Protein AF-A0A2C6KPN8-F1 (afdb_monomer_lite)

Structure (mmCIF, N/CA/C/O backbone):
data_AF-A0A2C6KPN8-F1
#
_entry.id   AF-A0A2C6KPN8-F1
#
loop_
_atom_site.group_PDB
_atom_site.id
_atom_site.type_symbol
_atom_site.label_atom_id
_atom_site.label_alt_id
_atom_site.label_comp_id
_atom_site.label_asym_id
_atom_site.label_entity_id
_atom_site.label_seq_id
_atom_site.pdbx_PDB_ins_code
_atom_site.Cartn_x
_atom_site.Cartn_y
_atom_site.Cartn_z
_atom_site.occupancy
_atom_site.B_iso_or_equiv
_atom_site.auth_seq_id
_atom_site.auth_comp_id
_atom_site.auth_asym_id
_atom_site.auth_atom_id
_atom_site.pdbx_PDB_model_num
ATOM 1 N N . SER A 1 1 ? -7.651 -32.708 14.804 1.00 38.06 1 SER A N 1
ATOM 2 C CA . SER A 1 1 ? -8.431 -32.319 15.991 1.00 38.06 1 SER A CA 1
ATOM 3 C C . SER A 1 1 ? -7.497 -32.057 17.154 1.00 38.06 1 SER A C 1
ATOM 5 O O . SER A 1 1 ? -7.002 -33.008 17.738 1.00 38.06 1 SER A O 1
ATOM 7 N N . PHE A 1 2 ? -7.203 -30.789 17.448 1.00 37.53 2 PHE A N 1
ATOM 8 C CA . PHE A 1 2 ? -6.563 -30.404 18.707 1.00 37.53 2 PHE A CA 1
ATOM 9 C C . PHE A 1 2 ? -7.672 -30.001 19.675 1.00 37.53 2 PHE A C 1
ATOM 11 O O . PHE A 1 2 ? -8.189 -28.888 19.620 1.00 37.53 2 PHE A O 1
ATOM 18 N N . SER A 1 3 ? -8.075 -30.953 20.511 1.00 42.31 3 SER A N 1
ATOM 19 C CA . SER A 1 3 ? -8.901 -30.690 21.681 1.00 42.31 3 SER A CA 1
ATOM 20 C C . SER A 1 3 ? -8.020 -30.061 22.758 1.00 42.31 3 SER A C 1
ATOM 22 O O . SER A 1 3 ? -7.273 -30.771 23.424 1.00 42.31 3 SER A O 1
ATOM 24 N N . LEU A 1 4 ? -8.122 -28.745 22.951 1.00 46.94 4 LEU A N 1
ATOM 25 C CA . LEU A 1 4 ? -7.951 -28.167 24.284 1.00 46.94 4 LEU A CA 1
ATOM 26 C C . LEU A 1 4 ? -9.345 -28.063 24.896 1.00 46.94 4 LEU A C 1
ATOM 28 O O . LEU A 1 4 ? -10.112 -27.142 24.619 1.00 46.94 4 LEU A O 1
ATOM 32 N N . SER A 1 5 ? -9.687 -29.084 25.674 1.00 47.78 5 SER A N 1
ATOM 33 C CA . SER A 1 5 ? -10.876 -29.103 26.505 1.00 47.78 5 SER A CA 1
ATOM 34 C C . SER A 1 5 ? -10.798 -27.989 27.548 1.00 47.78 5 SER A C 1
ATOM 36 O O . SER A 1 5 ? -9.877 -27.956 28.359 1.00 47.78 5 SER A O 1
ATOM 38 N N . VAL A 1 6 ? -11.790 -27.102 27.504 1.00 62.19 6 VAL A N 1
ATOM 39 C CA . VAL A 1 6 ? -12.671 -26.781 28.636 1.00 62.19 6 VAL A CA 1
ATOM 40 C C . VAL A 1 6 ? -11.972 -26.763 30.001 1.00 62.19 6 VAL A C 1
ATOM 42 O O . VAL A 1 6 ? -11.907 -27.791 30.661 1.00 62.19 6 VAL A O 1
ATOM 45 N N . CYS A 1 7 ? -11.523 -25.583 30.439 1.00 43.50 7 CYS A N 1
ATOM 46 C CA . CYS A 1 7 ? -11.520 -25.196 31.852 1.00 43.50 7 CYS A CA 1
ATOM 47 C C . CYS A 1 7 ? -11.441 -23.663 32.006 1.00 43.50 7 CYS A C 1
ATOM 49 O O . CYS A 1 7 ? -10.519 -23.027 31.504 1.00 43.50 7 CYS A O 1
ATOM 51 N N . LEU A 1 8 ? -12.411 -23.139 32.764 1.00 44.81 8 LEU A N 1
ATOM 52 C CA . LEU A 1 8 ? -12.483 -21.853 33.471 1.00 44.81 8 LEU A CA 1
ATOM 53 C C . LEU A 1 8 ? -12.793 -20.562 32.691 1.00 44.81 8 LEU A C 1
ATOM 55 O O . LEU A 1 8 ? -11.918 -19.815 32.266 1.00 44.81 8 LEU A O 1
ATOM 59 N N . ASP A 1 9 ? -14.107 -20.304 32.654 1.00 59.88 9 ASP A N 1
ATOM 60 C CA . ASP A 1 9 ? -14.787 -19.098 33.144 1.00 59.88 9 ASP A CA 1
ATOM 61 C C . ASP A 1 9 ? -14.372 -17.749 32.560 1.00 59.88 9 ASP A C 1
ATOM 63 O O . ASP A 1 9 ? -13.208 -17.384 32.579 1.00 59.88 9 ASP A O 1
ATOM 67 N N . ARG A 1 10 ? -15.361 -16.968 32.104 1.00 57.59 10 ARG A N 1
ATOM 68 C CA . ARG A 1 10 ? -15.358 -15.537 31.702 1.00 57.59 10 ARG A CA 1
ATOM 69 C C . ARG A 1 10 ? -14.079 -14.701 31.900 1.00 57.59 10 ARG A C 1
ATOM 71 O O . ARG A 1 10 ? -13.757 -13.902 31.026 1.00 57.59 10 ARG A O 1
ATOM 78 N N . ASN A 1 11 ? -13.369 -14.851 33.011 1.00 62.16 11 ASN A N 1
ATOM 79 C CA . ASN A 1 11 ? -12.052 -14.276 33.251 1.00 62.16 11 ASN A CA 1
ATOM 80 C C . ASN A 1 11 ? -10.981 -14.679 32.231 1.00 62.16 11 ASN A C 1
ATOM 82 O O . ASN A 1 11 ? -10.291 -13.783 31.770 1.00 62.16 11 ASN A O 1
ATOM 86 N N . CYS A 1 12 ? -10.832 -15.940 31.811 1.00 62.75 12 CYS A N 1
ATOM 87 C CA . CYS A 1 12 ? -9.810 -16.281 30.807 1.00 62.75 12 CYS A CA 1
ATOM 88 C C . CYS A 1 12 ? -10.107 -15.625 29.455 1.00 62.75 12 CYS A C 1
ATOM 90 O O . CYS A 1 12 ? -9.213 -15.042 28.847 1.00 62.75 12 CYS A O 1
ATOM 92 N N . ALA A 1 13 ? -11.371 -15.637 29.024 1.00 66.25 13 ALA A N 1
ATOM 93 C CA . ALA A 1 13 ? -11.804 -14.924 27.825 1.00 66.25 13 ALA A CA 1
ATOM 94 C C . ALA A 1 13 ? -11.602 -13.404 27.965 1.00 66.25 13 ALA A C 1
ATOM 96 O O . ALA A 1 13 ? -11.073 -12.781 27.053 1.00 66.25 13 ALA A O 1
ATOM 97 N N . SER A 1 14 ? -11.936 -12.816 29.120 1.00 64.88 14 SER A N 1
ATOM 98 C CA . SER A 1 14 ? -11.729 -11.388 29.401 1.00 64.88 14 SER A CA 1
ATOM 99 C C . SER A 1 14 ? -10.247 -11.003 29.445 1.00 64.88 14 SER A C 1
ATOM 101 O O . SER A 1 14 ? -9.863 -9.974 28.899 1.00 64.88 14 SER A O 1
ATOM 103 N N . ILE A 1 15 ? -9.399 -11.825 30.062 1.00 67.88 15 ILE A N 1
ATOM 104 C CA . ILE A 1 15 ? -7.952 -11.614 30.160 1.00 67.88 15 ILE A CA 1
ATOM 105 C C . ILE A 1 15 ? -7.321 -11.743 28.776 1.00 67.88 15 ILE A C 1
ATOM 107 O O . ILE A 1 15 ? -6.542 -10.878 28.388 1.00 67.88 15 ILE A O 1
ATOM 111 N N . LEU A 1 16 ? -7.684 -12.767 28.002 1.00 65.00 16 LEU A N 1
ATOM 112 C CA . LEU A 1 16 ? -7.220 -12.910 26.625 1.00 65.00 16 LEU A CA 1
ATOM 113 C C . LEU A 1 16 ? -7.682 -11.726 25.775 1.00 65.00 16 LEU A C 1
ATOM 115 O O . LEU A 1 16 ? -6.865 -11.135 25.086 1.00 65.00 16 LEU A O 1
ATOM 119 N N . GLN A 1 17 ? -8.942 -11.308 25.875 1.00 65.50 17 GLN A N 1
ATOM 120 C CA . GLN A 1 17 ? -9.464 -10.166 25.123 1.00 65.50 17 GLN A CA 1
ATOM 121 C C . GLN A 1 17 ? -8.777 -8.841 25.492 1.00 65.50 17 GLN A C 1
ATOM 123 O O . GLN A 1 17 ? -8.569 -8.000 24.626 1.00 65.50 17 GLN A O 1
ATOM 128 N N . LYS A 1 18 ? -8.367 -8.672 26.756 1.00 65.50 18 LYS A N 1
ATOM 129 C CA . LYS A 1 18 ? -7.614 -7.498 27.228 1.00 65.50 18 LYS A CA 1
ATOM 130 C C . LYS A 1 18 ? -6.138 -7.502 26.820 1.00 65.50 18 LYS A C 1
ATOM 132 O O . LYS A 1 18 ? -5.556 -6.433 26.698 1.00 65.50 18 LYS A O 1
ATOM 137 N N . ASN A 1 19 ? -5.525 -8.676 26.653 1.00 62.56 19 ASN A N 1
ATOM 138 C CA . ASN A 1 19 ? -4.078 -8.800 26.420 1.00 62.56 19 ASN A CA 1
ATOM 139 C C . ASN A 1 19 ? -3.713 -9.160 24.971 1.00 62.56 19 ASN A C 1
ATOM 141 O O . ASN A 1 19 ? -2.589 -8.912 24.542 1.00 62.56 19 ASN A O 1
ATOM 145 N N . LEU A 1 20 ? -4.640 -9.724 24.194 1.00 66.00 20 LEU A N 1
ATOM 146 C CA . LEU A 1 20 ? -4.459 -10.005 22.774 1.00 66.00 20 LEU A CA 1
ATOM 147 C C . LEU A 1 20 ? -5.218 -8.980 21.937 1.00 66.00 20 LEU A C 1
ATOM 149 O O . LEU A 1 20 ? -6.417 -9.095 21.705 1.00 66.00 20 LEU A O 1
ATOM 153 N N . PHE A 1 21 ? -4.461 -8.050 21.364 1.00 63.19 21 PHE A N 1
ATOM 154 C CA . PHE A 1 21 ? -4.904 -7.092 20.347 1.00 63.19 21 PHE A CA 1
ATOM 155 C C . PHE A 1 21 ? -5.661 -7.726 19.163 1.00 63.19 21 PHE A C 1
ATOM 157 O O . PHE A 1 21 ? -6.473 -7.072 18.521 1.00 63.19 21 PHE A O 1
ATOM 164 N N . ILE A 1 22 ? -5.419 -9.010 18.877 1.00 59.53 22 ILE A N 1
ATOM 165 C CA . ILE A 1 22 ? -6.120 -9.777 17.834 1.00 59.53 22 ILE A CA 1
ATOM 166 C C . ILE A 1 22 ? -7.582 -10.090 18.190 1.00 59.53 22 ILE A C 1
ATOM 168 O O . ILE A 1 22 ? -8.363 -10.414 17.298 1.00 59.53 22 ILE A O 1
ATOM 172 N N . LEU A 1 23 ? -7.946 -10.032 19.471 1.00 65.44 23 LEU A N 1
ATOM 173 C CA . LEU A 1 23 ? -9.293 -10.309 19.971 1.00 65.44 23 LEU A CA 1
ATOM 174 C C . LEU A 1 23 ? -10.118 -9.030 20.181 1.00 65.44 23 LEU A C 1
ATOM 176 O O . LEU A 1 23 ? -11.332 -9.124 20.362 1.00 65.44 23 LEU A O 1
ATOM 180 N N . ASP A 1 24 ? -9.490 -7.853 20.121 1.00 74.88 24 ASP A N 1
ATOM 181 C CA . ASP A 1 24 ? -10.198 -6.578 20.017 1.00 74.88 24 ASP A CA 1
ATOM 182 C C . ASP A 1 24 ? -10.780 -6.440 18.604 1.00 74.88 24 ASP A C 1
ATOM 184 O O . ASP A 1 24 ? -10.050 -6.478 17.616 1.00 74.88 24 ASP A O 1
ATOM 188 N N . GLU A 1 25 ? -12.102 -6.308 18.486 1.00 78.62 25 GLU A N 1
ATOM 189 C CA . GLU A 1 25 ? -12.792 -6.304 17.188 1.00 78.62 25 GLU A CA 1
ATOM 190 C C . GLU A 1 25 ? -12.313 -5.163 16.276 1.00 78.62 25 GLU A C 1
ATOM 192 O O . GLU A 1 25 ? -12.141 -5.343 15.064 1.00 78.62 25 GLU A O 1
ATOM 197 N N . THR A 1 26 ? -12.063 -3.998 16.874 1.00 78.81 26 THR A N 1
ATOM 198 C CA . THR A 1 26 ? -11.654 -2.774 16.182 1.00 78.81 26 THR A CA 1
ATOM 199 C C . THR A 1 26 ? -10.244 -2.928 15.627 1.00 78.81 26 THR A C 1
ATOM 201 O O . THR A 1 26 ? -9.998 -2.712 14.438 1.00 78.81 26 THR A O 1
ATOM 204 N N . LEU A 1 27 ? -9.317 -3.376 16.468 1.00 80.06 27 LEU A N 1
ATOM 205 C CA . LEU A 1 27 ? -7.917 -3.523 16.112 1.00 80.06 27 LEU A CA 1
ATOM 206 C C . LEU A 1 27 ? -7.675 -4.750 15.225 1.00 80.06 27 LEU A C 1
ATOM 208 O O . LEU A 1 27 ? -6.873 -4.688 14.294 1.00 80.06 27 LEU A O 1
ATOM 212 N N . ARG A 1 28 ? -8.425 -5.840 15.422 1.00 85.69 28 ARG A N 1
ATOM 213 C CA . ARG A 1 28 ? -8.396 -7.026 14.555 1.00 85.69 28 ARG A CA 1
ATOM 214 C C . ARG A 1 28 ? -8.690 -6.662 13.107 1.00 85.69 28 ARG A C 1
ATOM 216 O O . ARG A 1 28 ? -7.966 -7.093 12.210 1.00 85.69 28 ARG A O 1
ATOM 223 N N . ARG A 1 29 ? -9.734 -5.862 12.869 1.00 86.50 29 ARG A N 1
ATOM 224 C CA . ARG A 1 29 ? -10.088 -5.404 11.519 1.00 86.50 29 ARG A CA 1
ATOM 225 C C . ARG A 1 29 ? -8.946 -4.602 10.898 1.00 86.50 29 ARG A C 1
ATOM 227 O O . ARG A 1 29 ? -8.554 -4.895 9.771 1.00 86.50 29 ARG A O 1
ATOM 234 N N . ALA A 1 30 ? -8.371 -3.671 11.653 1.00 88.00 30 ALA A N 1
ATOM 235 C CA . ALA A 1 30 ? -7.233 -2.867 11.218 1.00 88.00 30 ALA A CA 1
ATOM 236 C C . ALA A 1 30 ? -6.029 -3.737 10.829 1.00 88.00 30 ALA A C 1
ATOM 238 O O . ALA A 1 30 ? -5.462 -3.586 9.748 1.00 88.00 30 ALA A O 1
ATOM 239 N N . LEU A 1 31 ? -5.672 -4.705 11.678 1.00 88.31 31 LEU A N 1
ATOM 240 C CA . LEU A 1 31 ? -4.548 -5.615 11.458 1.00 88.31 31 LEU A CA 1
ATOM 241 C C . LEU A 1 31 ? -4.751 -6.493 10.216 1.00 88.31 31 LEU A C 1
ATOM 243 O O . LEU A 1 31 ? -3.809 -6.698 9.448 1.00 88.31 31 LEU A O 1
ATOM 247 N N . LEU A 1 32 ? -5.973 -6.977 9.975 1.00 90.56 32 LEU A N 1
ATOM 248 C CA . LEU A 1 32 ? -6.303 -7.723 8.757 1.00 90.56 32 LEU A CA 1
ATOM 249 C C . LEU A 1 32 ? -6.225 -6.838 7.507 1.00 90.56 32 LEU A C 1
ATOM 251 O O . LEU A 1 32 ? -5.667 -7.266 6.493 1.00 90.56 32 LEU A O 1
ATOM 255 N N . THR A 1 33 ? -6.709 -5.597 7.581 1.00 90.56 33 THR A N 1
ATOM 256 C CA . THR A 1 33 ? -6.577 -4.613 6.498 1.00 90.56 33 THR A CA 1
ATOM 257 C C . THR A 1 33 ? -5.103 -4.336 6.187 1.00 90.56 33 THR A C 1
ATOM 259 O O . THR A 1 33 ? -4.694 -4.423 5.028 1.00 90.56 33 THR A O 1
ATOM 262 N N . ILE A 1 34 ? -4.273 -4.099 7.206 1.00 91.31 34 ILE A N 1
ATOM 263 C CA . ILE A 1 34 ? -2.826 -3.878 7.058 1.00 91.31 34 ILE A CA 1
ATOM 264 C C . ILE A 1 34 ? -2.142 -5.104 6.445 1.00 91.31 34 ILE A C 1
ATOM 266 O O . ILE A 1 34 ? -1.371 -4.975 5.491 1.00 91.31 34 ILE A O 1
ATOM 270 N N . ARG A 1 35 ? -2.480 -6.311 6.914 1.00 91.75 35 ARG A N 1
ATOM 271 C CA . ARG A 1 35 ? -1.991 -7.562 6.322 1.00 91.75 35 ARG A CA 1
ATOM 272 C C . ARG A 1 35 ? -2.364 -7.671 4.844 1.00 91.75 35 ARG A C 1
ATOM 274 O O . ARG A 1 35 ? -1.535 -8.100 4.045 1.00 91.75 35 ARG A O 1
ATOM 281 N N . SER A 1 36 ? -3.578 -7.267 4.468 1.00 93.12 36 SER A N 1
ATOM 282 C CA . SER A 1 36 ? -4.019 -7.288 3.070 1.00 93.12 36 SER A CA 1
ATOM 283 C C . SER A 1 36 ? -3.169 -6.375 2.179 1.00 93.12 36 SER A C 1
ATOM 285 O O . SER A 1 36 ? -2.860 -6.749 1.048 1.00 93.12 36 SER A O 1
ATOM 287 N N . TYR A 1 37 ? -2.720 -5.222 2.690 1.00 92.06 37 TYR A N 1
ATOM 288 C CA . TYR A 1 37 ? -1.774 -4.368 1.972 1.00 92.06 37 TYR A CA 1
ATOM 289 C C . TYR A 1 37 ? -0.423 -5.061 1.792 1.00 92.06 37 TYR A C 1
ATOM 291 O O . TYR A 1 37 ? 0.101 -5.065 0.682 1.00 92.06 37 TYR A O 1
ATOM 299 N N . GLY A 1 38 ? 0.096 -5.721 2.832 1.00 90.75 38 GLY A N 1
ATOM 300 C CA . GLY A 1 38 ? 1.331 -6.508 2.742 1.00 90.75 38 GLY A CA 1
ATOM 301 C C . GLY A 1 38 ? 1.266 -7.598 1.667 1.00 90.75 38 GLY A C 1
ATOM 302 O O . GLY A 1 38 ? 2.171 -7.705 0.845 1.00 90.75 38 GLY A O 1
ATOM 303 N N . LEU A 1 39 ? 0.160 -8.346 1.604 1.00 92.25 39 LEU A N 1
ATOM 304 C CA . LEU A 1 39 ? -0.055 -9.363 0.565 1.00 92.25 39 LEU A CA 1
ATOM 305 C C . LEU A 1 39 ? -0.172 -8.764 -0.843 1.00 92.25 39 LEU A C 1
ATOM 307 O O . LEU A 1 39 ? 0.288 -9.357 -1.813 1.00 92.25 39 LEU A O 1
ATOM 311 N N . LYS A 1 40 ? -0.764 -7.573 -0.986 1.00 89.50 40 LYS A N 1
ATOM 312 C CA . LYS A 1 40 ? -0.790 -6.880 -2.282 1.00 89.50 40 LYS A CA 1
ATOM 313 C C . LYS A 1 40 ? 0.618 -6.485 -2.721 1.00 89.50 40 LYS A C 1
ATOM 315 O O . LYS A 1 40 ? 0.944 -6.662 -3.891 1.00 89.50 40 LYS A O 1
ATOM 320 N N . LEU A 1 41 ? 1.465 -6.019 -1.804 1.00 91.19 41 LEU A N 1
ATOM 321 C CA . LEU A 1 41 ? 2.842 -5.633 -2.122 1.00 91.19 41 LEU A CA 1
ATOM 322 C C . LEU A 1 41 ? 3.683 -6.804 -2.642 1.00 91.19 41 LEU A C 1
ATOM 324 O O . LEU A 1 41 ? 4.493 -6.599 -3.541 1.00 91.19 41 LEU A O 1
ATOM 328 N N . THR A 1 42 ? 3.469 -8.032 -2.157 1.00 89.56 42 THR A N 1
ATOM 329 C CA . THR A 1 42 ? 4.222 -9.200 -2.656 1.00 89.56 42 THR A CA 1
ATOM 330 C C . THR A 1 42 ? 3.895 -9.553 -4.107 1.00 89.56 42 THR A C 1
ATOM 332 O O . THR A 1 42 ? 4.668 -10.254 -4.746 1.00 89.56 42 THR A O 1
ATOM 335 N N . SER A 1 43 ? 2.766 -9.070 -4.637 1.00 89.38 43 SER A N 1
ATOM 336 C CA . SER A 1 43 ? 2.383 -9.252 -6.044 1.00 89.38 43 SER A CA 1
ATOM 337 C C . SER A 1 43 ? 2.930 -8.169 -6.982 1.00 89.38 43 SER A C 1
ATOM 339 O O . SER A 1 43 ? 2.717 -8.232 -8.192 1.00 89.38 43 SER A O 1
ATOM 341 N N . TRP A 1 44 ? 3.599 -7.139 -6.455 1.00 91.06 44 TRP A N 1
ATOM 342 C CA . TRP A 1 44 ? 4.053 -6.021 -7.273 1.00 91.06 44 TRP A CA 1
ATOM 343 C C . TRP A 1 44 ? 5.306 -6.375 -8.070 1.00 91.06 44 TRP A C 1
ATOM 345 O O . TRP A 1 44 ? 6.342 -6.737 -7.519 1.00 91.06 44 TRP A O 1
ATOM 355 N N . ASN A 1 45 ? 5.235 -6.167 -9.385 1.00 86.94 45 ASN A N 1
ATOM 356 C CA . ASN A 1 45 ? 6.397 -6.283 -10.259 1.00 86.94 45 ASN A CA 1
ATOM 357 C C . ASN A 1 45 ? 7.367 -5.128 -9.993 1.00 86.94 45 ASN A C 1
ATOM 359 O O . ASN A 1 45 ? 7.085 -3.972 -10.328 1.00 86.94 45 ASN A O 1
ATOM 363 N N . ILE A 1 46 ? 8.501 -5.438 -9.367 1.00 86.75 46 ILE A N 1
ATOM 364 C CA . ILE A 1 46 ? 9.554 -4.460 -9.058 1.00 86.75 46 ILE A CA 1
ATOM 365 C C . ILE A 1 46 ? 10.297 -4.059 -10.338 1.00 86.75 46 ILE A C 1
ATOM 367 O O . ILE A 1 46 ? 10.658 -2.896 -10.506 1.00 86.75 46 ILE A O 1
ATOM 371 N N . LEU A 1 47 ? 10.470 -5.014 -11.253 1.00 86.06 47 LEU A N 1
ATOM 372 C CA . LEU A 1 47 ? 11.138 -4.828 -12.534 1.00 86.06 47 LEU A CA 1
ATOM 373 C C . LEU A 1 47 ? 10.124 -4.870 -13.673 1.00 86.06 47 LEU A C 1
ATOM 375 O O . LEU A 1 47 ? 9.198 -5.680 -13.664 1.00 86.06 47 LEU A O 1
ATOM 379 N N . VAL A 1 48 ? 10.332 -4.018 -14.675 1.00 83.50 48 VAL A N 1
ATOM 380 C CA . VAL A 1 48 ? 9.644 -4.143 -15.967 1.00 83.50 48 VAL A CA 1
ATOM 381 C C . VAL A 1 48 ? 10.491 -5.032 -16.866 1.00 83.50 48 VAL A C 1
ATOM 383 O O . VAL A 1 48 ? 11.555 -4.616 -17.317 1.00 83.50 48 VAL A O 1
ATOM 386 N N . LEU A 1 49 ? 10.042 -6.264 -17.087 1.00 81.69 49 LEU A N 1
ATOM 387 C CA . LEU A 1 49 ? 10.645 -7.195 -18.036 1.00 81.69 49 LEU A CA 1
ATOM 388 C C . LEU A 1 49 ? 9.572 -7.561 -19.058 1.00 81.69 49 LEU A C 1
ATOM 390 O O . LEU A 1 49 ? 8.584 -8.204 -18.710 1.00 81.69 49 LEU A O 1
ATOM 394 N N . HIS A 1 50 ? 9.752 -7.118 -20.300 1.00 80.81 50 HIS A N 1
ATOM 395 C CA . HIS A 1 50 ? 8.902 -7.526 -21.412 1.00 80.81 50 HIS A CA 1
ATOM 396 C C . HIS A 1 50 ? 9.615 -8.643 -22.178 1.00 80.81 50 HIS A C 1
ATOM 398 O O . HIS A 1 50 ? 10.658 -8.370 -22.772 1.00 80.81 50 HIS A O 1
ATOM 404 N N . PRO A 1 51 ? 9.097 -9.885 -22.148 1.00 76.69 51 PRO A N 1
ATOM 405 C CA . PRO A 1 51 ? 9.773 -11.035 -22.752 1.00 76.69 51 PRO A CA 1
ATOM 406 C C . PRO A 1 51 ? 9.917 -10.909 -24.275 1.00 76.69 51 PRO A C 1
ATOM 408 O O . PRO A 1 51 ? 10.866 -11.445 -24.835 1.00 76.69 51 PRO A O 1
ATOM 411 N N . ASP A 1 52 ? 9.035 -10.143 -24.919 1.00 82.88 52 ASP A N 1
ATOM 412 C CA . ASP A 1 52 ? 8.991 -9.986 -26.378 1.00 82.88 52 ASP A CA 1
ATOM 413 C C . ASP A 1 52 ? 9.652 -8.687 -26.878 1.00 82.88 52 ASP A C 1
ATOM 415 O O . ASP A 1 52 ? 9.615 -8.385 -28.070 1.00 82.88 52 ASP A O 1
ATOM 419 N N . ALA A 1 53 ? 10.243 -7.887 -25.982 1.00 80.88 53 ALA A N 1
ATOM 420 C CA . ALA A 1 53 ? 10.843 -6.601 -26.329 1.00 80.88 53 ALA A CA 1
ATOM 421 C C . ALA A 1 53 ? 12.373 -6.650 -26.242 1.00 80.88 53 ALA A C 1
ATOM 423 O O . ALA A 1 53 ? 12.947 -7.003 -25.211 1.00 80.88 53 ALA A O 1
ATOM 424 N N . VAL A 1 54 ? 13.040 -6.219 -27.313 1.00 85.00 54 VAL A N 1
ATOM 425 C CA . VAL A 1 54 ? 14.486 -5.975 -27.312 1.00 85.00 54 VAL A CA 1
ATOM 426 C C . VAL A 1 54 ? 14.718 -4.517 -26.943 1.00 85.00 54 VAL A C 1
ATOM 428 O O . VAL A 1 54 ? 14.332 -3.613 -27.681 1.00 85.00 54 VAL A O 1
ATOM 431 N N . TYR A 1 55 ? 15.349 -4.291 -25.796 1.00 82.00 55 TYR A N 1
ATOM 432 C CA . TYR A 1 55 ? 15.719 -2.955 -25.342 1.00 82.00 55 TYR A CA 1
ATOM 433 C C . TYR A 1 55 ? 17.173 -2.657 -25.678 1.00 82.00 55 TYR A C 1
ATOM 435 O O . TYR A 1 55 ? 18.053 -3.496 -25.472 1.00 82.00 55 TYR A O 1
ATOM 443 N N . THR A 1 56 ? 17.451 -1.421 -26.090 1.00 91.19 56 THR A N 1
ATOM 444 C CA . THR A 1 56 ? 18.797 -0.879 -25.881 1.00 91.19 56 THR A CA 1
ATOM 445 C C . THR A 1 56 ? 19.023 -0.667 -24.382 1.00 91.19 56 THR A C 1
ATOM 447 O O . THR A 1 56 ? 18.074 -0.496 -23.609 1.00 91.19 56 THR A O 1
ATOM 450 N N . LEU A 1 57 ? 20.285 -0.655 -23.945 1.00 91.06 57 LEU A N 1
ATOM 451 C CA . LEU A 1 57 ? 20.614 -0.448 -22.532 1.00 91.06 57 LEU A CA 1
ATOM 452 C C . LEU A 1 57 ? 19.994 0.847 -21.978 1.00 91.06 57 LEU A C 1
ATOM 454 O O . LEU A 1 57 ? 19.454 0.854 -20.875 1.00 91.06 57 LEU A O 1
ATOM 458 N N . GLU A 1 58 ? 20.029 1.927 -22.755 1.00 93.00 58 GLU A N 1
ATOM 459 C CA . GLU A 1 58 ? 19.476 3.223 -22.360 1.00 93.00 58 GLU A CA 1
ATOM 460 C C . GLU A 1 58 ? 17.954 3.171 -22.163 1.00 93.00 58 GLU A C 1
ATOM 462 O O . GLU A 1 58 ? 17.449 3.612 -21.129 1.00 93.00 58 GLU A O 1
ATOM 467 N N . GLN A 1 59 ? 17.228 2.544 -23.095 1.00 91.00 59 GLN A N 1
ATOM 468 C CA . GLN A 1 59 ? 15.777 2.366 -22.988 1.00 91.00 59 GLN A CA 1
ATOM 469 C C . GLN A 1 59 ? 15.401 1.526 -21.765 1.00 91.00 59 GLN A C 1
ATOM 471 O O . GLN A 1 59 ? 14.449 1.852 -21.052 1.00 91.00 59 GLN A O 1
ATOM 476 N N . PHE A 1 60 ? 16.169 0.471 -21.483 1.00 90.62 60 PHE A N 1
ATOM 477 C CA . PHE A 1 60 ? 15.969 -0.342 -20.288 1.00 90.62 60 PHE A CA 1
ATOM 478 C C . PHE A 1 60 ? 16.181 0.478 -19.009 1.00 90.62 60 PHE A C 1
ATOM 480 O O . PHE A 1 60 ? 15.338 0.453 -18.111 1.00 90.62 60 PHE A O 1
ATOM 487 N N . LEU A 1 61 ? 17.271 1.248 -18.925 1.00 93.00 61 LEU A N 1
ATOM 488 C CA . LEU A 1 61 ? 17.557 2.097 -17.766 1.00 93.00 61 LEU A CA 1
ATOM 489 C C . LEU A 1 61 ? 16.457 3.138 -17.538 1.00 93.00 61 LEU A C 1
ATOM 491 O O . LEU A 1 61 ? 16.028 3.331 -16.397 1.00 93.00 61 LEU A O 1
ATOM 495 N N . GLN A 1 62 ? 15.963 3.761 -18.609 1.00 93.19 62 GLN A N 1
ATOM 496 C CA . GLN A 1 62 ? 14.866 4.721 -18.540 1.00 93.19 62 GLN A CA 1
ATOM 497 C C . GLN A 1 62 ? 13.563 4.062 -18.065 1.00 93.19 62 GLN A C 1
ATOM 499 O O . GLN A 1 62 ? 12.903 4.584 -17.161 1.00 93.19 62 GLN A O 1
ATOM 504 N N . ALA A 1 63 ? 13.215 2.891 -18.608 1.00 90.81 63 ALA A N 1
ATOM 505 C CA . ALA A 1 63 ? 12.031 2.138 -18.199 1.00 90.81 63 ALA A CA 1
ATOM 506 C C . ALA A 1 63 ? 12.094 1.734 -16.716 1.00 90.81 63 ALA A C 1
ATOM 508 O O . ALA A 1 63 ? 11.124 1.924 -15.978 1.00 90.81 63 ALA A O 1
ATOM 509 N N . GLN A 1 64 ? 13.249 1.258 -16.236 1.00 93.69 64 GLN A N 1
ATOM 510 C CA . GLN A 1 64 ? 13.425 0.926 -14.819 1.00 93.69 64 GLN A CA 1
ATOM 511 C C . GLN A 1 64 ? 13.403 2.167 -13.921 1.00 93.69 64 GLN A C 1
ATOM 513 O O . GLN A 1 64 ? 12.858 2.116 -12.818 1.00 93.69 64 GLN A O 1
ATOM 518 N N . ALA A 1 65 ? 13.968 3.296 -14.361 1.00 94.06 65 ALA A N 1
ATOM 519 C CA . ALA A 1 65 ? 13.911 4.545 -13.604 1.00 94.06 65 ALA A CA 1
ATOM 520 C C . ALA A 1 65 ? 12.464 5.027 -13.428 1.00 94.06 65 ALA A C 1
ATOM 522 O O . ALA A 1 65 ? 12.045 5.301 -12.300 1.00 94.06 65 ALA A O 1
ATOM 523 N N . SER A 1 66 ? 11.688 5.033 -14.516 1.00 94.12 66 SER A N 1
ATOM 524 C CA . SER A 1 66 ? 10.259 5.352 -14.490 1.00 94.12 66 SER A CA 1
ATOM 525 C C . SER A 1 66 ? 9.489 4.397 -13.572 1.00 94.12 66 SER A C 1
ATOM 527 O O . SER A 1 66 ? 8.759 4.841 -12.679 1.00 94.12 66 SER A O 1
ATOM 529 N N . ARG A 1 67 ? 9.735 3.082 -13.687 1.00 94.38 67 ARG A N 1
ATOM 530 C CA . ARG A 1 67 ? 9.096 2.080 -12.825 1.00 94.38 67 ARG A CA 1
ATOM 531 C C . ARG A 1 67 ? 9.393 2.311 -11.350 1.00 94.38 67 ARG A C 1
ATOM 533 O O . ARG A 1 67 ? 8.470 2.266 -10.541 1.00 94.38 67 ARG A O 1
ATOM 540 N N . ARG A 1 68 ? 10.651 2.570 -10.985 1.00 94.75 68 ARG A N 1
ATOM 541 C CA . ARG A 1 68 ? 11.041 2.843 -9.591 1.00 94.75 68 ARG A CA 1
ATOM 542 C C . ARG A 1 68 ? 10.349 4.083 -9.041 1.00 94.75 68 ARG A C 1
ATOM 544 O O . ARG A 1 68 ? 9.914 4.066 -7.893 1.00 94.75 68 ARG A O 1
ATOM 551 N N . GLN A 1 69 ? 10.221 5.138 -9.843 1.00 96.19 69 GLN A N 1
ATOM 552 C CA . GLN A 1 69 ? 9.523 6.352 -9.425 1.00 96.19 69 GLN A CA 1
ATOM 553 C C . GLN A 1 69 ? 8.034 6.084 -9.174 1.00 96.19 69 GLN A C 1
ATOM 555 O O . GLN A 1 69 ? 7.503 6.500 -8.142 1.00 96.19 69 GLN A O 1
ATOM 560 N N . GLN A 1 70 ? 7.379 5.340 -10.069 1.00 95.31 70 GLN A N 1
ATOM 561 C CA . GLN A 1 70 ? 5.987 4.933 -9.892 1.00 95.31 70 GLN A CA 1
ATOM 562 C C . GLN A 1 70 ? 5.814 4.042 -8.656 1.00 95.31 70 GLN A C 1
ATOM 564 O O . GLN A 1 70 ? 4.963 4.316 -7.813 1.00 95.31 70 GLN A O 1
ATOM 569 N N . LEU A 1 71 ? 6.680 3.039 -8.492 1.00 94.94 71 LEU A N 1
ATOM 570 C CA . LEU A 1 71 ? 6.683 2.141 -7.341 1.00 94.94 71 LEU A CA 1
ATOM 571 C C . LEU A 1 71 ? 6.841 2.914 -6.027 1.00 94.94 71 LEU A C 1
ATOM 573 O O . LEU A 1 71 ? 6.113 2.663 -5.073 1.00 94.94 71 LEU A O 1
ATOM 577 N N . ALA A 1 72 ? 7.746 3.892 -5.978 1.00 95.00 72 ALA A N 1
ATOM 578 C CA . ALA A 1 72 ? 7.930 4.742 -4.806 1.00 95.00 72 ALA A CA 1
ATOM 579 C C . ALA A 1 72 ? 6.685 5.589 -4.498 1.00 95.00 72 ALA A C 1
ATOM 5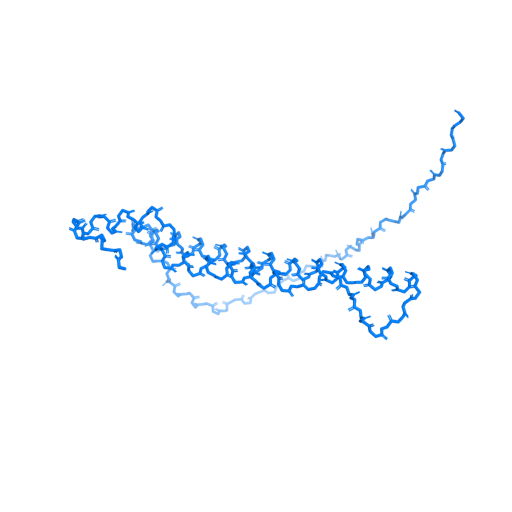81 O O . ALA A 1 72 ? 6.338 5.776 -3.331 1.00 95.00 72 ALA A O 1
ATOM 582 N N . ALA A 1 73 ? 6.000 6.109 -5.520 1.00 95.88 73 ALA A N 1
ATOM 583 C CA . ALA A 1 73 ? 4.746 6.835 -5.337 1.00 95.88 73 ALA A CA 1
ATOM 584 C C . ALA A 1 73 ? 3.634 5.916 -4.807 1.00 95.88 73 ALA A C 1
ATOM 586 O O . ALA A 1 73 ? 2.919 6.287 -3.876 1.00 95.88 73 ALA A O 1
ATOM 587 N N . ASP A 1 74 ? 3.516 4.704 -5.344 1.00 94.56 74 ASP A N 1
ATOM 588 C CA . ASP A 1 74 ? 2.499 3.747 -4.918 1.00 94.56 74 ASP A CA 1
ATOM 589 C C . ASP A 1 74 ? 2.781 3.196 -3.511 1.00 94.56 74 ASP A C 1
ATOM 591 O O . ASP A 1 74 ? 1.862 3.100 -2.696 1.00 94.56 74 ASP A O 1
ATOM 595 N N . LEU A 1 75 ? 4.047 2.947 -3.161 1.00 95.00 75 LEU A N 1
ATOM 596 C CA . LEU A 1 75 ? 4.455 2.590 -1.798 1.00 95.00 75 LEU A CA 1
ATOM 597 C C . LEU A 1 75 ? 4.084 3.683 -0.790 1.00 95.00 75 LEU A C 1
ATOM 599 O O . LEU A 1 75 ? 3.584 3.372 0.291 1.00 95.00 75 LEU A O 1
ATOM 603 N N . ARG A 1 76 ? 4.259 4.965 -1.143 1.00 96.19 76 ARG A N 1
ATOM 604 C CA . ARG A 1 76 ? 3.818 6.079 -0.287 1.00 96.19 76 ARG A CA 1
ATOM 605 C C . ARG A 1 76 ? 2.308 6.063 -0.057 1.00 96.19 76 ARG A C 1
ATOM 607 O O . ARG A 1 76 ? 1.876 6.296 1.069 1.00 96.19 76 ARG A O 1
ATOM 614 N N . LYS A 1 77 ? 1.502 5.757 -1.080 1.00 95.69 77 LYS A N 1
ATOM 615 C CA . LYS A 1 77 ? 0.040 5.633 -0.924 1.00 95.69 77 LYS A CA 1
ATOM 616 C C . LYS A 1 77 ? -0.320 4.506 0.043 1.00 95.69 77 LYS A C 1
ATOM 618 O O . LYS A 1 77 ? -1.156 4.705 0.919 1.00 95.69 77 LYS A O 1
ATOM 623 N N . VAL A 1 78 ? 0.330 3.347 -0.088 1.00 94.75 78 VAL A N 1
ATOM 624 C CA . VAL A 1 78 ? 0.113 2.207 0.817 1.00 94.75 78 VAL A CA 1
ATOM 625 C C . VAL A 1 78 ? 0.503 2.566 2.250 1.00 94.75 78 VAL A C 1
ATOM 627 O O . VAL A 1 78 ? -0.266 2.302 3.169 1.00 94.75 78 VAL A O 1
ATOM 630 N N . TRP A 1 79 ? 1.649 3.223 2.445 1.00 94.50 79 TRP A N 1
ATOM 631 C CA . TRP A 1 79 ? 2.082 3.702 3.758 1.00 94.50 79 TRP A CA 1
ATOM 632 C C . TRP A 1 79 ? 1.048 4.627 4.408 1.00 94.50 79 TRP A C 1
ATOM 634 O O . TRP A 1 79 ? 0.644 4.399 5.547 1.00 94.50 79 TRP A O 1
ATOM 644 N N . LEU A 1 80 ? 0.567 5.633 3.672 1.00 96.81 80 LEU A N 1
ATOM 645 C CA . LEU A 1 80 ? -0.456 6.554 4.169 1.00 96.81 80 LEU A CA 1
ATOM 646 C C . LEU A 1 80 ? -1.755 5.824 4.527 1.00 96.81 80 LEU A C 1
ATOM 648 O O . LEU A 1 80 ? -2.345 6.109 5.566 1.00 96.81 80 LEU A O 1
ATOM 652 N N . ALA A 1 81 ? -2.175 4.855 3.712 1.00 94.19 81 ALA A N 1
ATOM 653 C CA . ALA A 1 81 ? -3.361 4.052 3.992 1.00 94.19 81 ALA A CA 1
ATOM 654 C C . ALA A 1 81 ? -3.208 3.220 5.279 1.00 94.19 81 ALA A C 1
ATOM 656 O O . ALA A 1 81 ? -4.138 3.165 6.082 1.00 94.19 81 ALA A O 1
ATOM 657 N N . VAL A 1 82 ? -2.035 2.618 5.502 1.00 94.19 82 VAL A N 1
ATOM 658 C CA . VAL A 1 82 ? -1.719 1.853 6.719 1.00 94.19 82 VAL A CA 1
ATOM 659 C C . VAL A 1 82 ? -1.729 2.749 7.956 1.00 94.19 82 VAL A C 1
ATOM 661 O O . VAL A 1 82 ? -2.372 2.405 8.946 1.00 94.19 82 VAL A O 1
ATOM 664 N N . ILE A 1 83 ? -1.061 3.904 7.903 1.00 94.94 83 ILE A N 1
ATOM 665 C CA . ILE A 1 83 ? -1.016 4.845 9.030 1.00 94.94 83 ILE A CA 1
ATOM 666 C C . ILE A 1 83 ? -2.404 5.400 9.347 1.00 94.94 83 ILE A C 1
ATOM 668 O O . ILE A 1 83 ? -2.771 5.479 10.517 1.00 94.94 83 ILE A O 1
ATOM 672 N N . ASN A 1 84 ? -3.197 5.735 8.327 1.00 94.94 84 ASN A N 1
ATOM 673 C CA . ASN A 1 84 ? -4.559 6.219 8.520 1.00 94.94 84 ASN A CA 1
ATOM 674 C C . ASN A 1 84 ? -5.458 5.157 9.171 1.00 94.94 84 ASN A C 1
ATOM 676 O O . ASN A 1 84 ? -6.177 5.458 10.121 1.00 94.94 84 ASN A O 1
ATOM 680 N N . GLU A 1 85 ? -5.390 3.907 8.705 1.00 93.75 85 GLU A N 1
ATOM 681 C CA . GLU A 1 85 ? -6.161 2.805 9.290 1.00 93.75 85 GLU A CA 1
ATOM 682 C C . GLU A 1 85 ? -5.740 2.525 10.739 1.00 93.75 85 GLU A C 1
ATOM 684 O O . GLU A 1 85 ? -6.597 2.336 11.606 1.00 93.75 85 GLU A O 1
ATOM 689 N N . LEU A 1 86 ? -4.434 2.552 11.028 1.00 91.25 86 LEU A N 1
ATOM 690 C CA . LEU A 1 86 ? -3.912 2.368 12.381 1.00 91.25 86 LEU A CA 1
ATOM 691 C C . LEU A 1 86 ? -4.349 3.505 13.307 1.00 91.25 86 LEU A C 1
ATOM 693 O O . LEU A 1 86 ? -4.869 3.243 14.386 1.00 91.25 86 LEU A O 1
ATOM 697 N N . SER A 1 87 ? -4.192 4.759 12.876 1.00 92.50 87 SER A N 1
ATOM 698 C CA . SER A 1 87 ? -4.606 5.933 13.648 1.00 92.50 87 SER A CA 1
ATOM 699 C C . SER A 1 87 ? -6.098 5.885 13.962 1.00 92.50 87 SER A C 1
ATOM 701 O O . SER A 1 87 ? -6.473 5.962 15.130 1.00 92.50 87 SER A O 1
ATOM 703 N N . LYS A 1 88 ? -6.938 5.655 12.947 1.00 92.94 88 LYS A N 1
ATOM 704 C CA . LYS A 1 88 ? -8.389 5.517 13.105 1.00 92.94 88 LYS A CA 1
ATOM 705 C C . LYS A 1 88 ? -8.750 4.426 14.112 1.00 92.94 88 LYS A C 1
ATOM 707 O O . LYS A 1 88 ? -9.600 4.638 14.973 1.00 92.94 88 LYS A O 1
ATOM 712 N N . SER A 1 89 ? -8.109 3.267 14.007 1.00 90.00 89 SER A N 1
ATOM 713 C CA . SER A 1 89 ? -8.436 2.106 14.838 1.00 90.00 89 SER A CA 1
ATOM 714 C C . SER A 1 89 ? -7.952 2.268 16.276 1.00 90.00 89 SER A C 1
ATOM 716 O O . SER A 1 89 ? -8.680 1.923 17.203 1.00 90.00 89 SER A O 1
ATOM 718 N N . CYS A 1 90 ? -6.776 2.866 16.482 1.00 88.12 90 CYS A N 1
ATOM 719 C CA . CYS A 1 90 ? -6.283 3.228 17.808 1.00 88.12 90 CYS A CA 1
ATOM 720 C C . CYS A 1 90 ? -7.176 4.283 18.472 1.00 88.12 90 CYS A C 1
ATOM 722 O O . CYS A 1 90 ? -7.529 4.126 19.637 1.00 88.12 90 CYS A O 1
ATOM 724 N N . SER A 1 91 ? -7.588 5.327 17.742 1.00 89.44 91 SER A N 1
ATOM 725 C CA . SER A 1 91 ? -8.511 6.346 18.259 1.00 89.44 91 SER A CA 1
ATOM 726 C C . SER A 1 91 ? -9.863 5.749 18.639 1.00 89.44 91 SER A C 1
ATOM 728 O O . SER A 1 91 ? -10.372 6.045 19.716 1.00 89.44 91 SER A O 1
ATOM 730 N N . ALA A 1 92 ? -10.420 4.872 17.800 1.00 88.50 92 ALA A N 1
ATOM 731 C CA . ALA A 1 92 ? -11.672 4.184 18.095 1.00 88.50 92 ALA A CA 1
ATOM 732 C C . ALA A 1 92 ? -11.549 3.250 19.313 1.00 88.50 92 ALA A C 1
ATOM 734 O O . ALA A 1 92 ? -12.410 3.273 20.188 1.00 88.50 92 ALA A O 1
ATOM 735 N N . SER A 1 93 ? -10.459 2.482 19.412 1.00 85.56 93 SER A N 1
ATOM 736 C CA . SER A 1 93 ? -10.194 1.608 20.563 1.00 85.56 93 SER A CA 1
ATOM 737 C C . SER A 1 93 ? -10.027 2.412 21.861 1.00 85.56 93 SER A C 1
ATOM 739 O O . SER A 1 93 ? -10.629 2.075 22.880 1.00 85.56 93 S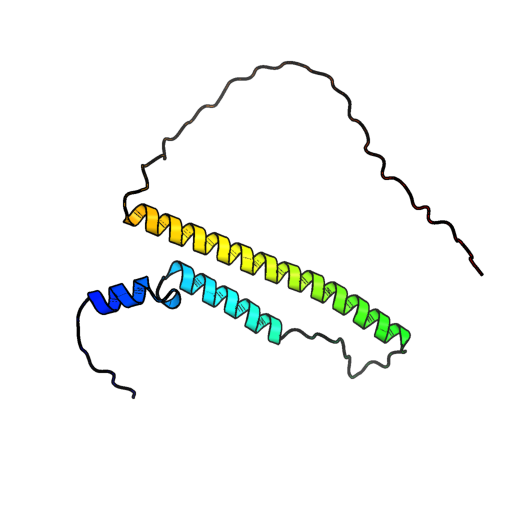ER A O 1
ATOM 741 N N . LEU A 1 94 ? -9.299 3.535 21.820 1.00 85.88 94 LEU A N 1
ATOM 742 C CA . LEU A 1 94 ? -9.154 4.439 22.962 1.00 85.88 94 LEU A CA 1
ATOM 743 C C . LEU A 1 94 ? -10.494 5.066 23.365 1.00 85.88 94 LEU A C 1
ATOM 745 O O . LEU A 1 94 ? -10.808 5.121 24.549 1.00 85.88 94 LEU A O 1
ATOM 749 N N . GLN A 1 95 ? -11.294 5.524 22.402 1.00 86.62 95 GLN A N 1
ATOM 750 C CA . GLN A 1 95 ? -12.608 6.103 22.679 1.00 86.62 95 GLN A CA 1
ATOM 751 C C . GLN A 1 95 ? -13.542 5.077 23.329 1.00 86.62 95 GLN A C 1
ATOM 753 O O . GLN A 1 95 ? -14.226 5.402 24.299 1.00 86.62 95 GLN A O 1
ATOM 758 N N . GLU A 1 96 ? -13.534 3.834 22.848 1.00 84.94 96 GLU A N 1
ATOM 759 C CA . GLU A 1 96 ? -14.323 2.751 23.434 1.00 84.94 96 GLU A CA 1
ATOM 760 C C . GLU A 1 96 ? -13.845 2.396 24.847 1.00 84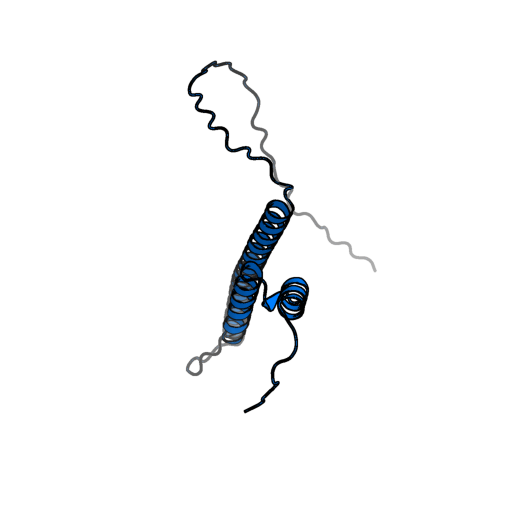.94 96 GLU A C 1
ATOM 762 O O . GLU A 1 96 ? -14.662 2.193 25.750 1.00 84.94 96 GLU A O 1
ATOM 767 N N . PHE A 1 97 ? -12.530 2.403 25.081 1.00 83.88 97 PHE A N 1
ATOM 768 C CA . PHE A 1 97 ? -11.959 2.248 26.415 1.00 83.88 97 PHE A CA 1
ATOM 769 C C . PHE A 1 97 ? -12.411 3.373 27.357 1.00 83.88 97 PHE A C 1
ATOM 771 O O . PHE A 1 97 ? -12.881 3.097 28.463 1.00 83.88 97 PHE A O 1
ATOM 778 N N . LEU A 1 98 ? -12.320 4.634 26.929 1.00 85.38 98 LEU A N 1
ATOM 779 C CA . LEU A 1 98 ? -12.739 5.786 27.731 1.00 85.38 98 LEU A CA 1
ATOM 780 C C . LEU A 1 98 ? -14.237 5.733 28.045 1.00 85.38 98 LEU A C 1
ATOM 782 O O . LEU A 1 98 ? -14.628 5.942 29.192 1.00 85.38 98 LEU A O 1
ATOM 786 N N . ARG A 1 99 ? -15.068 5.387 27.056 1.00 85.00 99 ARG A N 1
ATOM 787 C CA . ARG A 1 99 ? -16.516 5.207 27.221 1.00 85.00 99 ARG A CA 1
ATOM 788 C C . ARG A 1 99 ? -16.828 4.104 28.232 1.00 85.00 99 ARG A C 1
ATOM 790 O O . ARG A 1 99 ? -17.631 4.312 29.135 1.00 85.00 99 ARG A O 1
ATOM 797 N N . THR A 1 100 ? -16.163 2.955 28.114 1.00 83.56 100 THR A N 1
ATOM 798 C CA . THR A 1 100 ? -16.371 1.794 28.996 1.00 83.56 100 THR A CA 1
ATOM 799 C C . THR A 1 100 ? -15.971 2.080 30.443 1.00 83.56 100 THR A C 1
ATOM 801 O O . THR A 1 100 ? -16.598 1.566 31.365 1.00 83.56 100 THR A O 1
ATOM 804 N N . ASN A 1 101 ? -14.960 2.922 30.657 1.00 81.81 101 ASN A N 1
ATOM 805 C CA . ASN A 1 101 ? -14.507 3.314 31.993 1.00 81.81 101 ASN A CA 1
ATOM 806 C C . ASN A 1 101 ? -15.196 4.589 32.522 1.00 81.81 101 ASN A C 1
ATOM 808 O O . ASN A 1 101 ? -14.806 5.100 33.567 1.00 81.81 101 ASN A O 1
ATOM 812 N N . GLY A 1 102 ? -16.218 5.103 31.826 1.00 84.00 102 GLY A N 1
ATOM 813 C CA . GLY A 1 102 ? -17.016 6.241 32.292 1.00 84.00 102 GLY A CA 1
ATOM 814 C C . GLY A 1 102 ?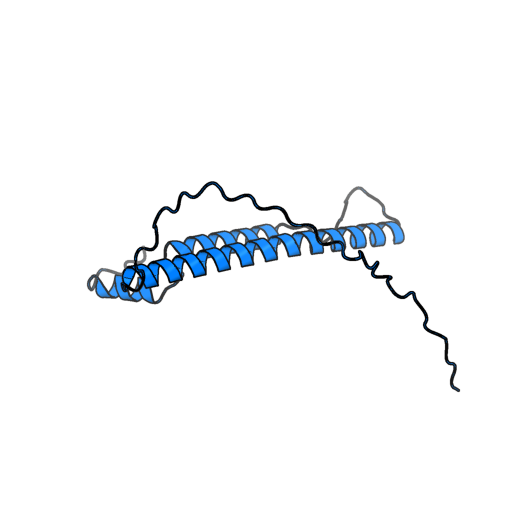 -16.330 7.606 32.172 1.00 84.00 102 GLY A C 1
ATOM 815 O O . GLY A 1 102 ? -16.765 8.559 32.807 1.00 84.00 102 GLY A O 1
ATOM 816 N N . PHE A 1 103 ? -15.279 7.727 31.356 1.00 80.25 103 PHE A N 1
ATOM 817 C CA . PHE A 1 103 ? -14.549 8.985 31.149 1.00 80.25 103 PHE A CA 1
ATOM 818 C C . PHE A 1 103 ? -15.193 9.923 30.108 1.00 80.25 103 PHE A C 1
ATOM 820 O O . PHE A 1 103 ? -14.670 11.010 29.875 1.00 80.25 103 PHE A O 1
ATOM 827 N N . VAL A 1 104 ? -16.299 9.533 29.458 1.00 65.94 104 VAL A N 1
ATOM 828 C CA . VAL A 1 104 ? -16.961 10.355 28.427 1.00 65.94 104 VAL A CA 1
ATOM 829 C C . VAL A 1 104 ? -18.238 10.989 28.983 1.00 65.94 104 VAL A C 1
ATOM 831 O O . VAL A 1 104 ? -19.252 10.314 29.143 1.00 65.94 104 VAL A O 1
ATOM 834 N N . THR A 1 105 ? -18.190 12.298 29.234 1.00 54.75 105 THR A N 1
ATOM 835 C CA . THR A 1 105 ? -19.365 13.155 29.451 1.00 54.75 105 THR A CA 1
ATOM 836 C C . THR A 1 105 ? -19.989 13.476 28.095 1.00 54.75 105 THR A C 1
ATOM 838 O O . THR A 1 105 ? -19.282 13.897 27.178 1.00 54.75 105 THR A O 1
ATOM 841 N N . GLU A 1 106 ? -21.298 13.290 27.945 1.00 53.66 106 GLU A N 1
ATOM 842 C CA . GLU A 1 106 ? -22.026 13.708 26.747 1.00 53.66 106 GLU A CA 1
ATOM 843 C C . GLU A 1 106 ? -21.836 15.215 26.498 1.00 53.66 106 GLU A C 1
ATOM 845 O O . GLU A 1 106 ? -22.425 16.059 27.166 1.00 53.66 106 GLU A O 1
ATOM 850 N N . GLN A 1 107 ? -21.021 15.568 25.505 1.00 51.09 107 GLN A N 1
ATOM 851 C CA . GLN A 1 107 ? -21.133 16.843 24.802 1.00 51.09 107 GLN A CA 1
ATOM 852 C C . GLN A 1 107 ? -21.579 16.569 23.366 1.00 51.09 107 GLN A C 1
ATOM 854 O O . GLN A 1 107 ? -20.828 16.709 22.406 1.00 51.09 107 GLN A O 1
ATOM 859 N N . GLN A 1 108 ? -22.843 16.172 23.229 1.00 46.56 108 GLN A N 1
ATOM 860 C CA . GLN A 1 108 ? -23.634 16.456 22.035 1.00 46.56 108 GLN A CA 1
ATOM 861 C C . GLN A 1 108 ? -24.773 17.400 22.428 1.00 46.56 108 GLN A C 1
ATOM 863 O O . GLN A 1 108 ? -25.931 17.018 22.530 1.00 46.56 108 GLN A O 1
ATOM 868 N N . GLY A 1 109 ? -24.417 18.663 22.664 1.00 37.69 109 GLY A N 1
ATOM 869 C CA . GLY A 1 109 ? -25.360 19.775 22.628 1.00 37.69 109 GLY A CA 1
ATOM 870 C C . GLY A 1 109 ? -25.393 20.362 21.219 1.00 37.69 109 GLY A C 1
ATOM 871 O O . GLY A 1 109 ? -24.417 20.963 20.776 1.00 37.69 109 GLY A O 1
ATOM 872 N N . GLN A 1 110 ? -26.509 20.175 20.515 1.00 42.19 110 GLN A N 1
ATOM 873 C CA . GLN A 1 110 ? -26.873 20.927 19.314 1.00 42.19 110 GLN A CA 1
ATOM 874 C C . GLN A 1 110 ? -26.767 22.438 19.573 1.00 42.19 110 GLN A C 1
ATOM 876 O O . GLN A 1 110 ? -27.413 22.961 20.476 1.00 42.19 110 GLN A O 1
ATOM 881 N N . GLY A 1 111 ? -26.000 23.140 18.740 1.00 33.09 111 GLY A N 1
ATOM 882 C CA . GLY A 1 111 ? -25.910 24.598 18.719 1.00 33.09 111 GLY A CA 1
ATOM 883 C C . GLY A 1 111 ? -26.197 25.119 17.319 1.00 33.09 111 GLY A C 1
ATOM 884 O O . GLY A 1 111 ? -25.286 25.440 16.564 1.00 33.09 111 GLY A O 1
ATOM 885 N N . HIS A 1 112 ? -27.478 25.154 16.969 1.00 37.56 112 HIS A N 1
ATOM 886 C CA . HIS A 1 112 ? -28.013 25.983 15.898 1.00 37.56 112 HIS A CA 1
ATOM 887 C C . HIS A 1 112 ? -27.753 27.456 16.242 1.00 37.56 112 HIS A C 1
ATOM 889 O O . HIS A 1 112 ? -28.294 27.942 17.229 1.00 37.56 112 HIS A O 1
ATOM 895 N N . LEU A 1 113 ? -26.948 28.157 15.440 1.00 34.00 113 LEU A N 1
ATOM 896 C CA . LEU A 1 113 ? -26.921 29.621 15.375 1.00 34.00 113 LEU A CA 1
ATOM 897 C C . LEU A 1 113 ? -26.466 30.045 13.974 1.00 34.00 113 LEU A C 1
ATOM 899 O O . LEU A 1 113 ? -25.284 30.180 13.663 1.00 34.00 113 LEU A O 1
ATOM 903 N N . GLN A 1 114 ? -27.464 30.220 13.108 1.00 37.25 114 GLN A N 1
ATOM 904 C CA . GLN A 1 114 ? -27.399 31.207 12.040 1.00 37.25 114 GLN A CA 1
ATOM 905 C C . GLN A 1 114 ? -27.194 32.603 12.641 1.00 37.25 114 GLN A C 1
ATOM 907 O O . GLN A 1 114 ? -27.681 32.896 13.729 1.00 37.25 114 GLN A O 1
ATOM 912 N N . SER A 1 115 ? -26.604 33.476 11.824 1.00 33.47 115 SER A N 1
ATOM 913 C CA . SER A 1 115 ? -26.680 34.936 11.916 1.00 33.47 115 SER A CA 1
ATOM 914 C C . SER A 1 115 ? -25.845 35.607 13.016 1.00 33.47 115 SER A C 1
ATOM 916 O O . SER A 1 115 ? -26.297 35.809 14.137 1.00 33.47 115 SER A O 1
ATOM 918 N N . LEU A 1 116 ? -24.693 36.141 12.600 1.00 36.25 116 LEU A N 1
ATOM 919 C CA . LEU A 1 116 ? -24.454 37.587 12.673 1.00 36.25 116 LEU A CA 1
ATOM 920 C C . LEU A 1 116 ? -23.398 37.991 11.634 1.00 36.25 116 LEU A C 1
ATOM 922 O O . LEU A 1 116 ? -22.208 37.717 11.769 1.00 36.25 116 LEU A O 1
ATOM 926 N N . GLN A 1 117 ? -23.873 38.641 10.571 1.00 35.81 117 GLN A N 1
ATOM 927 C CA . GLN A 1 117 ? -23.0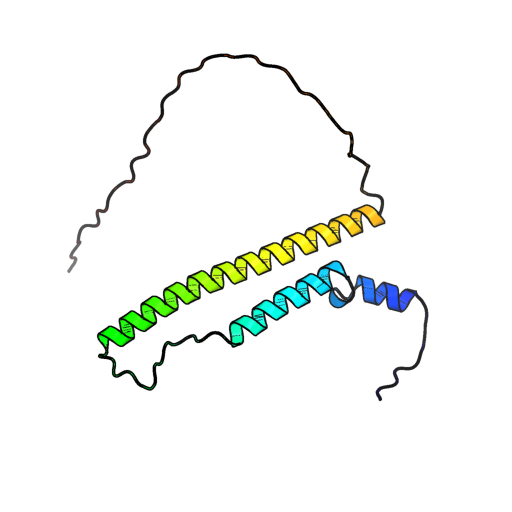69 39.548 9.761 1.00 35.81 117 GLN A CA 1
ATOM 928 C C . GLN A 1 117 ? -22.525 40.657 10.671 1.00 35.81 117 GLN A C 1
ATOM 930 O O . GLN A 1 117 ? -23.301 41.305 11.371 1.00 35.81 117 GLN A O 1
ATOM 935 N N . HIS A 1 118 ? -21.224 40.933 10.594 1.00 35.09 118 HIS A N 1
ATOM 936 C CA . HIS A 1 118 ? -20.761 42.310 10.463 1.00 35.09 118 HIS A CA 1
ATOM 937 C C . HIS A 1 118 ? -19.432 42.375 9.714 1.00 35.09 118 HIS A C 1
ATOM 939 O O . HIS A 1 118 ? -18.465 41.666 9.977 1.00 35.09 118 HIS A O 1
ATOM 945 N N . GLN A 1 119 ? -19.482 43.248 8.726 1.00 34.38 119 GLN A N 1
ATOM 946 C CA . GLN A 1 119 ? -18.488 43.679 7.773 1.00 34.38 119 GLN A CA 1
ATOM 947 C C . GLN A 1 119 ? -17.509 44.636 8.466 1.00 34.38 119 GLN A C 1
ATOM 949 O O . GLN A 1 119 ? -17.953 45.576 9.118 1.00 34.38 119 GLN A O 1
ATOM 954 N N . SER A 1 120 ? -16.198 44.443 8.301 1.00 36.91 120 SER A N 1
ATOM 955 C CA . SER A 1 120 ? -15.246 45.561 8.312 1.00 36.91 120 SER A CA 1
ATOM 956 C C . SER A 1 120 ? -13.936 45.177 7.620 1.00 36.91 120 SER A C 1
ATOM 958 O O . SER A 1 120 ? -13.141 44.383 8.114 1.00 36.91 120 SER A O 1
ATOM 960 N N . THR A 1 121 ? -13.804 45.711 6.408 1.00 35.38 121 THR A N 1
ATOM 961 C CA . THR A 1 121 ? -12.614 46.335 5.812 1.00 35.38 121 THR A CA 1
ATOM 962 C C . THR A 1 121 ? -11.289 46.255 6.578 1.00 35.38 121 THR A C 1
ATOM 964 O O . THR A 1 121 ? -11.158 46.779 7.680 1.00 35.38 121 THR A O 1
ATOM 967 N N . GLY A 1 122 ? -10.266 45.728 5.903 1.00 35.72 122 GLY A N 1
ATOM 968 C CA . GLY A 1 122 ? -8.866 45.845 6.302 1.00 35.72 122 GLY A CA 1
ATOM 969 C C . GLY A 1 122 ? -7.940 45.398 5.175 1.00 35.72 122 GLY A C 1
ATOM 970 O O . GLY A 1 122 ? -7.650 44.215 5.030 1.00 35.72 122 GLY A O 1
ATOM 971 N N . GLU A 1 123 ? -7.522 46.353 4.349 1.00 36.28 123 GLU A N 1
ATOM 972 C CA . GLU A 1 123 ? -6.471 46.206 3.343 1.00 36.28 123 GLU A CA 1
ATOM 973 C C . GLU A 1 123 ? -5.153 45.729 3.979 1.00 36.28 123 GLU A C 1
ATOM 975 O O . GLU A 1 123 ? -4.779 46.18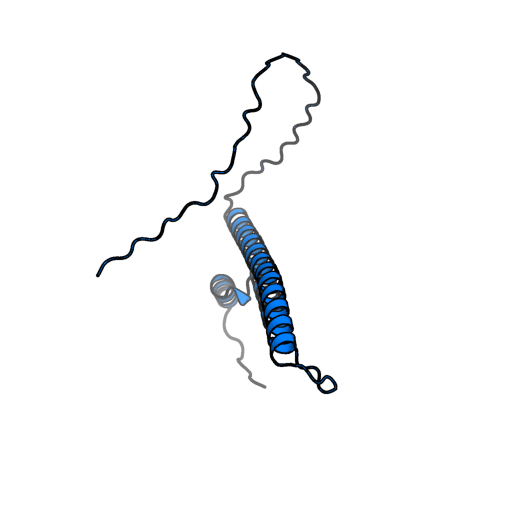6 5.060 1.00 36.28 123 GLU A O 1
ATOM 980 N N . GLY A 1 124 ? -4.402 44.849 3.304 1.00 34.88 124 GLY A N 1
ATOM 981 C CA . GLY A 1 124 ? -3.116 44.402 3.845 1.00 34.88 124 GLY A CA 1
ATOM 982 C C . GLY A 1 124 ? -2.337 43.391 3.004 1.00 34.88 124 GLY A C 1
ATOM 983 O O . GLY A 1 124 ? -2.233 42.235 3.381 1.00 34.88 124 GLY A O 1
ATOM 984 N N . LYS A 1 125 ? -1.752 43.867 1.897 1.00 40.09 125 LYS A N 1
ATOM 985 C CA . LYS A 1 125 ? -0.485 43.413 1.277 1.00 40.09 125 LYS A CA 1
ATOM 986 C C . LYS A 1 125 ? -0.236 41.898 1.142 1.00 40.09 125 LYS A C 1
ATOM 988 O O . LYS A 1 125 ? 0.331 41.240 2.009 1.00 40.09 125 LYS A O 1
ATOM 993 N N . PHE A 1 126 ? -0.497 41.411 -0.068 1.00 35.44 126 PHE A N 1
ATOM 994 C CA . PHE A 1 126 ? 0.095 40.200 -0.632 1.00 35.44 126 PHE A CA 1
ATOM 995 C C . PHE A 1 126 ? 1.594 40.434 -0.895 1.00 35.44 126 PHE A C 1
ATOM 997 O O . PHE A 1 126 ? 1.960 41.128 -1.844 1.00 35.44 126 PHE A O 1
ATOM 1004 N N . SER A 1 127 ? 2.461 39.885 -0.043 1.00 41.06 127 SER A N 1
ATOM 1005 C CA . SER A 1 127 ? 3.902 39.819 -0.301 1.00 41.06 127 SER A CA 1
ATOM 1006 C C . SER A 1 127 ? 4.252 38.469 -0.914 1.00 41.06 127 SER A C 1
ATOM 1008 O O . SER A 1 127 ? 4.290 37.439 -0.245 1.00 41.06 127 SER A O 1
ATOM 1010 N N . THR A 1 128 ? 4.514 38.528 -2.213 1.00 39.91 128 THR A N 1
ATOM 1011 C CA . THR A 1 128 ? 5.241 37.573 -3.045 1.00 39.91 128 THR A CA 1
ATOM 1012 C C . THR A 1 128 ? 6.462 37.003 -2.317 1.00 39.91 128 THR A C 1
ATOM 1014 O O . THR A 1 128 ? 7.373 37.749 -1.961 1.00 39.91 128 THR A O 1
ATOM 1017 N N . PHE A 1 129 ? 6.510 35.683 -2.120 1.00 36.56 129 PHE A N 1
ATOM 1018 C CA . PHE A 1 129 ? 7.716 35.000 -1.652 1.00 36.56 129 PHE A CA 1
ATOM 1019 C C . PHE A 1 129 ? 8.491 34.471 -2.862 1.00 36.56 129 PHE A C 1
ATOM 1021 O O . PHE A 1 129 ? 8.132 33.464 -3.470 1.00 36.56 129 PHE A O 1
ATOM 1028 N N . SER A 1 130 ? 9.538 35.203 -3.231 1.00 38.59 130 SER A N 1
ATOM 1029 C CA . SER A 1 130 ? 10.510 34.827 -4.255 1.00 38.59 130 SER A CA 1
ATOM 1030 C C . SER A 1 130 ? 11.418 33.709 -3.738 1.00 38.59 130 SER A C 1
ATOM 1032 O O . SER A 1 130 ? 12.036 33.840 -2.683 1.00 38.59 130 SER A O 1
ATOM 1034 N N . SER A 1 131 ? 11.533 32.613 -4.489 1.00 43.12 131 SER A N 1
ATOM 1035 C CA . SER A 1 131 ? 12.558 31.586 -4.268 1.00 43.12 131 SER A CA 1
ATOM 1036 C C . SER A 1 131 ? 13.943 32.110 -4.679 1.00 43.12 131 SER A C 1
ATOM 1038 O O . SER A 1 131 ? 14.054 32.692 -5.760 1.00 43.12 131 SER A O 1
ATOM 1040 N N . PRO A 1 132 ? 15.013 31.886 -3.896 1.00 44.12 132 PRO A N 1
ATOM 1041 C CA . PRO A 1 132 ? 16.364 32.165 -4.354 1.00 44.12 132 PRO A CA 1
ATOM 1042 C C . PRO A 1 132 ? 16.915 31.031 -5.225 1.00 44.12 132 PRO A C 1
ATOM 1044 O O . PRO A 1 132 ? 16.853 29.846 -4.897 1.00 44.12 132 PRO A O 1
ATOM 1047 N N . SER A 1 133 ? 17.457 31.469 -6.354 1.00 41.25 133 SER A N 1
ATOM 1048 C CA . SER A 1 133 ? 18.145 30.733 -7.400 1.00 41.25 133 SER A CA 1
ATOM 1049 C C . SER A 1 133 ? 19.497 30.159 -6.971 1.00 41.25 133 SER A C 1
ATOM 1051 O O . SER A 1 133 ? 20.237 30.751 -6.189 1.00 41.25 133 SER A O 1
ATOM 1053 N N . SER A 1 134 ? 19.817 29.038 -7.612 1.00 47.28 134 SER A N 1
ATOM 1054 C CA . SER A 1 134 ? 21.130 28.444 -7.881 1.00 47.28 134 SER A CA 1
ATOM 1055 C C . SER A 1 134 ? 22.352 29.373 -7.830 1.00 47.28 134 SER A C 1
ATOM 1057 O O . SER A 1 134 ? 22.391 30.399 -8.509 1.00 47.28 134 SER A O 1
ATOM 1059 N N . GLY A 1 135 ? 23.414 28.902 -7.172 1.00 39.03 135 GLY A N 1
ATOM 1060 C CA . GLY A 1 135 ? 24.771 29.421 -7.331 1.00 39.03 135 GLY A CA 1
ATOM 1061 C C . GLY A 1 135 ? 25.779 28.635 -6.492 1.00 39.03 135 GLY A C 1
ATOM 1062 O O . GLY A 1 135 ? 25.910 28.877 -5.298 1.00 39.03 135 GLY A O 1
ATOM 1063 N N . SER A 1 136 ? 26.507 27.701 -7.106 1.00 50.44 136 SER A N 1
ATOM 1064 C CA . SER A 1 136 ? 27.706 27.092 -6.515 1.00 50.44 136 SER A CA 1
ATOM 1065 C C . SER A 1 136 ? 28.889 27.343 -7.449 1.00 50.44 136 SER A C 1
ATOM 1067 O O . SER A 1 136 ? 28.850 26.880 -8.589 1.00 50.44 136 SER A O 1
ATOM 1069 N N . PRO A 1 137 ? 29.926 28.076 -7.012 1.00 52.94 137 PRO A N 1
ATOM 1070 C CA . PRO A 1 137 ? 31.143 28.241 -7.784 1.00 52.94 137 PRO A CA 1
ATOM 1071 C C . PRO A 1 137 ? 32.174 27.148 -7.473 1.00 52.94 137 PRO A C 1
ATOM 1073 O O . PRO A 1 137 ? 32.366 26.732 -6.330 1.00 52.94 137 PRO A O 1
ATOM 1076 N N . LEU A 1 138 ? 32.852 26.727 -8.542 1.00 47.00 138 LEU A N 1
ATOM 1077 C CA . LEU A 1 138 ? 34.096 25.965 -8.558 1.00 47.00 138 LEU A CA 1
ATOM 1078 C C . LEU A 1 138 ? 35.155 26.566 -7.620 1.00 47.00 138 LEU A C 1
ATOM 1080 O O . LEU A 1 138 ? 35.443 27.759 -7.694 1.00 47.00 138 LEU A O 1
ATOM 1084 N N . ALA A 1 139 ? 35.831 25.712 -6.850 1.00 52.09 139 ALA A N 1
ATOM 1085 C CA . ALA A 1 139 ? 37.126 26.027 -6.260 1.00 52.09 139 ALA A CA 1
ATOM 1086 C C . ALA A 1 139 ? 38.093 24.853 -6.459 1.00 52.09 139 ALA A C 1
ATOM 1088 O O . ALA A 1 139 ? 38.024 23.823 -5.793 1.00 52.09 139 ALA A O 1
ATOM 1089 N N . HIS A 1 140 ? 39.004 25.051 -7.409 1.00 50.88 140 HIS A N 1
ATOM 1090 C CA . HIS A 1 140 ? 40.284 24.364 -7.512 1.00 50.88 140 HIS A CA 1
ATOM 1091 C C . HIS A 1 140 ? 41.085 24.578 -6.219 1.00 50.88 140 HIS A C 1
ATOM 1093 O O . HIS A 1 140 ? 41.285 25.721 -5.803 1.00 50.88 140 HIS A O 1
ATOM 1099 N N . ARG A 1 141 ? 41.658 23.516 -5.650 1.00 51.34 141 ARG A N 1
ATOM 1100 C CA . ARG A 1 141 ? 42.888 23.646 -4.865 1.00 51.34 141 ARG A CA 1
ATOM 1101 C C . ARG A 1 141 ? 43.818 22.480 -5.175 1.00 51.34 141 ARG A C 1
ATOM 1103 O O . ARG A 1 141 ? 43.380 21.334 -5.208 1.00 51.34 141 ARG A O 1
ATOM 1110 N N . ARG A 1 142 ? 45.048 22.864 -5.513 1.00 60.56 142 ARG A N 1
ATOM 1111 C CA . ARG A 1 142 ? 46.227 22.018 -5.693 1.00 60.56 142 ARG A CA 1
ATOM 1112 C C . ARG A 1 142 ? 46.617 21.346 -4.385 1.00 60.56 142 ARG A C 1
ATOM 1114 O O . ARG A 1 142 ? 46.328 21.958 -3.330 1.00 60.56 142 ARG A O 1
#

Organism: NCBI:txid483139

Radius of gyration: 28.88 Å; chains: 1; bounding box: 74×79×61 Å

Foldseek 3Di:
DDDPDDDDDPVVVVVCCVPDLCNPPLSVVLVVVLVVLVVVVVPDDLADDDPPDDDDPVRRVVRNVVSNVVVVVVVVVSVVVSVVSVVVSVVVVVVVVCVVVVVDDDPPDDDDDDDDDDDDDDDDDDDDDDDDDDDDDDDDDD

Secondary structure (DSSP, 8-state):
--------TTHHHHHHHHH-TTTSHHHHHHHHHHHHHHHHHHT--SS---TT----HHHHHHHHHHHHHHHHHHHHHHHHHHHHHHHHHHHHHHHHHHHHTT---------------------------PPPP---------

pLDDT: mean 71.23, std 22.13, range [33.09, 96.81]

Sequence (142 aa):
SFSLSVCLDRNCASILQKNLFILDETLRRALLTIRSYGLKLTSWNILVLHPDAVYTLEQFLQAQASRRQQLAADLRKVWLAVINELSKSCSASLQEFLRTNGFVTEQQGQGHLQSLQHQSTGEGKFSTFSSPSSGSPLAHRR